Protein AF-A0A2A8HA47-F1 (afdb_monomer)

Sequence (157 aa):
MSLKDSNCNKFLPSVFSNENCCSTQTIPIDQTKLQQLITLLNALISLLPQFLLNPNDPELKQALINLFNQFLDLLNSLIPSPEINFLKQLIQAILNLLQASTFDLGKFLSYLQQLFSALASFFFSLIIDPATLQLLLKLLTQLIGAGIISGPPGPTG

Organism: NCBI:txid155322

InterPro domains:
  IPR016024 Armadillo-type fold [SSF48371] (35-144)
  IPR048009 NGRR domain [NF033172] (29-147)

Radius of gyration: 19.28 Å; Cα contacts (8 Å, |Δi|>4): 112; chains: 1; bounding box: 41×58×61 Å

Mean predicted aligned error: 11.05 Å

Nearest PDB structures (foldseek):
  4k0d-assembly1_B  TM=4.809E-01  e=6.581E-01  Anaeromyxobacter dehalogenans 2CP-C
  5nm4-assembly1_A  TM=5.492E-01  e=3.005E+00  Homo sapiens
  6fes-assembly1_A  TM=4.072E-01  e=3.336E+00  synthetic construct
  6zdr-assembly1_A  TM=5.419E-01  e=6.944E+00  Homo sapiens

Structure (mmCIF, N/CA/C/O backbone):
data_AF-A0A2A8HA47-F1
#
_entry.id   AF-A0A2A8HA47-F1
#
loop_
_atom_site.group_PDB
_atom_site.id
_atom_site.type_symbol
_atom_site.label_atom_id
_atom_site.label_alt_id
_atom_site.label_comp_id
_atom_site.label_asym_id
_atom_site.label_entity_id
_atom_site.label_seq_id
_atom_site.pdbx_PDB_ins_code
_atom_site.Cartn_x
_atom_site.Cartn_y
_atom_site.Cartn_z
_atom_site.occupancy
_atom_site.B_iso_or_equiv
_atom_site.auth_seq_id
_atom_site.auth_comp_id
_atom_site.auth_asym_id
_atom_site.auth_atom_id
_atom_site.pdbx_PDB_model_num
ATOM 1 N N . MET A 1 1 ? -1.133 30.096 22.741 1.00 36.44 1 MET A N 1
ATOM 2 C CA . MET A 1 1 ? -0.229 29.815 23.878 1.00 36.44 1 MET A CA 1
ATOM 3 C C . MET A 1 1 ? -0.376 28.336 24.214 1.00 36.44 1 MET A C 1
ATOM 5 O O . MET A 1 1 ? -1.501 27.862 24.235 1.00 36.44 1 MET A O 1
ATOM 9 N N . SER A 1 2 ? 0.745 27.627 24.326 1.00 42.00 2 SER A N 1
ATOM 10 C CA . SER A 1 2 ? 0.887 26.160 24.337 1.00 42.00 2 SER A CA 1
ATOM 11 C C . SER A 1 2 ? 0.791 25.529 25.741 1.00 42.00 2 SER A C 1
ATOM 13 O O . SER A 1 2 ? 0.775 26.274 26.718 1.00 42.00 2 SER A O 1
ATOM 15 N N . LEU A 1 3 ? 0.875 24.180 25.760 1.00 43.09 3 LEU A N 1
ATOM 16 C CA . LEU A 1 3 ? 1.050 23.176 26.844 1.00 43.09 3 LEU A CA 1
ATOM 17 C C . LEU A 1 3 ? -0.254 22.409 27.154 1.00 43.09 3 LEU A C 1
ATOM 19 O O . LEU A 1 3 ? -1.178 22.981 27.712 1.00 43.09 3 LEU A O 1
ATOM 23 N N . LYS A 1 4 ? -0.492 21.152 26.735 1.00 55.28 4 LYS A N 1
ATOM 24 C CA . LYS A 1 4 ? 0.320 19.912 26.775 1.00 55.28 4 LYS A CA 1
ATOM 25 C C . LYS A 1 4 ? 0.916 19.680 28.169 1.00 55.28 4 LYS A C 1
ATOM 27 O O . LYS A 1 4 ? 1.958 20.253 28.453 1.00 55.28 4 LYS A O 1
ATOM 32 N N . ASP A 1 5 ? 0.239 18.902 29.023 1.00 42.69 5 ASP A N 1
ATOM 33 C CA . ASP A 1 5 ? 0.666 17.540 29.401 1.00 42.69 5 ASP A CA 1
ATOM 34 C C . ASP A 1 5 ? -0.276 16.878 30.441 1.00 42.69 5 ASP A C 1
ATOM 36 O O . ASP A 1 5 ? -0.755 17.520 31.371 1.00 42.69 5 ASP A O 1
ATOM 40 N N . SER A 1 6 ? -0.487 15.571 30.261 1.00 48.88 6 SER A N 1
ATOM 41 C CA . SER A 1 6 ? -0.603 14.525 31.292 1.00 48.88 6 SER A CA 1
ATOM 42 C C . SER A 1 6 ? -1.542 14.685 32.490 1.00 48.88 6 SER A C 1
ATOM 44 O O . SER A 1 6 ? -1.180 15.293 33.491 1.00 48.88 6 SER A O 1
ATOM 46 N N . ASN A 1 7 ? -2.655 13.936 32.485 1.00 41.06 7 ASN A N 1
ATOM 47 C CA . ASN A 1 7 ? -3.112 13.157 33.653 1.00 41.06 7 ASN A CA 1
ATOM 48 C C . ASN A 1 7 ? -4.210 12.144 33.248 1.00 41.06 7 ASN A C 1
ATOM 50 O O . ASN A 1 7 ? -5.384 12.310 33.562 1.00 41.06 7 ASN A O 1
ATOM 54 N N . CYS A 1 8 ? -3.828 11.065 32.553 1.00 45.38 8 CYS A N 1
ATOM 55 C CA . CYS A 1 8 ? -4.709 9.902 32.328 1.00 45.38 8 CYS A CA 1
ATOM 56 C C . CYS A 1 8 ? -4.728 8.932 33.537 1.00 45.38 8 CYS A C 1
ATOM 58 O O . CYS A 1 8 ? -5.348 7.881 33.488 1.00 45.38 8 CYS A O 1
ATOM 60 N N . ASN A 1 9 ? -4.075 9.292 34.650 1.00 44.09 9 ASN A N 1
ATOM 61 C CA . ASN A 1 9 ? -3.998 8.492 35.875 1.00 44.09 9 ASN A CA 1
ATOM 62 C C . ASN A 1 9 ? -4.346 9.350 37.097 1.00 44.09 9 ASN A C 1
ATOM 64 O O . ASN A 1 9 ? -3.448 9.792 37.811 1.00 44.09 9 ASN A O 1
ATOM 68 N N . LYS A 1 10 ? -5.636 9.593 37.369 1.00 42.53 10 LYS A N 1
ATOM 69 C CA . LYS A 1 10 ? -6.013 10.065 38.718 1.00 42.53 10 LYS A CA 1
ATOM 70 C C . LYS A 1 10 ? -7.406 9.704 39.231 1.00 42.53 10 LYS A C 1
ATOM 72 O O . LYS A 1 10 ? -7.612 9.790 40.435 1.00 42.53 10 LYS A O 1
ATOM 77 N N . PHE A 1 11 ? -8.347 9.261 38.401 1.00 41.31 11 PHE A N 1
ATOM 78 C CA . PHE A 1 11 ? -9.712 9.025 38.885 1.00 41.31 11 PHE A CA 1
ATOM 79 C C . PHE A 1 11 ? -10.389 7.832 38.220 1.00 41.31 11 PHE A C 1
ATOM 81 O O . PHE A 1 11 ? -11.237 8.030 37.362 1.00 41.31 11 PHE A O 1
ATOM 88 N N . LEU A 1 12 ? -10.076 6.604 38.642 1.00 43.00 12 LEU A N 1
ATOM 89 C CA . LEU A 1 12 ? -11.013 5.487 38.476 1.00 43.00 12 LEU A CA 1
ATOM 90 C C . LEU A 1 12 ? -10.979 4.572 39.714 1.00 43.00 12 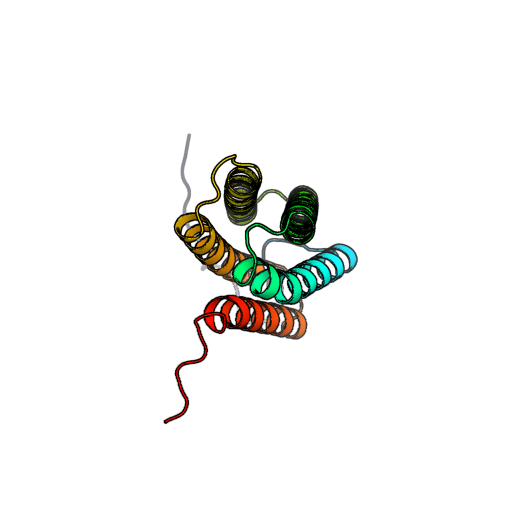LEU A C 1
ATOM 92 O O . LEU A 1 12 ? -9.950 3.942 39.965 1.00 43.00 12 LEU A O 1
ATOM 96 N N . PRO A 1 13 ? -12.074 4.486 40.498 1.00 41.12 13 PRO A N 1
ATOM 97 C CA . PRO A 1 13 ? -12.311 3.367 41.395 1.00 41.12 13 PRO A CA 1
ATOM 98 C C . PRO A 1 13 ? -12.806 2.154 40.588 1.00 41.12 13 PRO A C 1
ATOM 100 O O . PRO A 1 13 ? -13.487 2.278 39.573 1.00 41.12 13 PRO A O 1
ATOM 103 N N . SER A 1 14 ? -12.419 0.971 41.048 1.00 47.38 14 SER A N 1
ATOM 104 C CA . SER A 1 14 ? -12.231 -0.278 40.298 1.00 47.38 14 SER A CA 1
ATOM 105 C C . SER A 1 14 ? -13.486 -1.023 39.806 1.00 47.38 14 SER A C 1
ATOM 107 O O . SER A 1 14 ? -13.445 -2.244 39.678 1.00 47.38 14 SER A O 1
ATOM 109 N N . VAL A 1 15 ? -14.620 -0.360 39.578 1.00 42.97 15 VAL A N 1
ATOM 110 C CA . VAL A 1 15 ? -15.908 -1.043 39.367 1.00 42.97 15 VAL A CA 1
ATOM 111 C C . VAL A 1 15 ? -16.734 -0.276 38.328 1.00 42.97 15 VAL A C 1
ATOM 113 O O . VAL A 1 15 ? -17.430 0.673 38.658 1.00 42.97 15 VAL A O 1
ATOM 116 N N . PHE A 1 16 ? -16.628 -0.707 37.067 1.00 42.16 16 PHE A N 1
ATOM 117 C CA . PHE A 1 16 ? -17.404 -0.272 35.894 1.00 42.16 16 PHE A CA 1
ATOM 118 C C . PHE A 1 16 ? -17.327 1.220 35.519 1.00 42.16 16 PHE A C 1
ATOM 120 O O . PHE A 1 16 ? -18.050 2.050 36.062 1.00 42.16 16 PHE A O 1
ATOM 127 N N . SER A 1 17 ? -16.580 1.546 34.460 1.00 35.47 17 SER A N 1
ATOM 128 C CA . SER A 1 17 ? -17.167 1.980 33.176 1.00 35.47 17 SER A CA 1
ATOM 129 C C . SER A 1 17 ? -16.082 2.358 32.158 1.00 35.47 17 SER A C 1
ATOM 131 O O . SER A 1 17 ? -15.053 2.928 32.507 1.00 35.47 17 SER A O 1
ATOM 133 N N . ASN A 1 18 ? -16.387 2.013 30.903 1.00 37.97 18 ASN A N 1
ATOM 134 C CA . ASN A 1 18 ? -15.816 2.421 29.616 1.00 37.97 18 ASN A CA 1
ATOM 135 C C . ASN A 1 18 ? -14.303 2.233 29.358 1.00 37.97 18 ASN A C 1
ATOM 137 O O . ASN A 1 18 ? -13.452 3.038 29.721 1.00 37.97 18 ASN A O 1
ATOM 141 N N . GLU A 1 19 ? -14.032 1.190 28.572 1.00 41.56 19 GLU A N 1
ATOM 142 C CA . GLU A 1 19 ? -12.781 0.675 27.999 1.00 41.56 19 GLU A CA 1
ATOM 143 C C . GLU A 1 19 ? -12.013 1.654 27.078 1.00 41.56 19 GLU A C 1
ATOM 145 O O . GLU A 1 19 ? -11.548 1.263 26.014 1.00 41.56 19 GLU A O 1
ATOM 150 N N . ASN A 1 20 ? -11.880 2.939 27.429 1.00 48.66 20 ASN A N 1
ATOM 151 C CA . ASN A 1 20 ? -11.381 3.943 26.479 1.00 48.66 20 ASN A CA 1
ATOM 152 C C . ASN A 1 20 ? -10.276 4.886 26.987 1.00 48.66 20 ASN A C 1
ATOM 154 O O . ASN A 1 20 ? -10.090 5.960 26.423 1.00 48.66 20 ASN A O 1
ATOM 158 N N . CYS A 1 21 ? -9.512 4.507 28.017 1.00 40.31 21 CYS A N 1
ATOM 159 C CA . CYS A 1 21 ? -8.359 5.316 28.454 1.00 40.31 21 CYS A CA 1
ATOM 160 C C . CYS A 1 21 ? -7.020 4.958 27.780 1.00 40.31 21 CYS A C 1
ATOM 162 O O . CYS A 1 21 ? -6.081 5.736 27.895 1.00 40.31 21 CYS A O 1
ATOM 164 N N . CYS A 1 22 ? -6.917 3.840 27.052 1.00 44.31 22 CYS A N 1
ATOM 165 C CA . CYS A 1 22 ? -5.668 3.412 26.398 1.00 44.31 22 CYS A CA 1
ATOM 166 C C . CYS A 1 22 ? -5.903 2.683 25.061 1.00 44.31 22 CYS A C 1
ATOM 168 O O . CYS A 1 22 ? -5.132 1.797 24.694 1.00 44.31 22 CYS A O 1
ATOM 170 N N . SER A 1 23 ? -6.959 3.016 24.321 1.00 45.81 23 SER A N 1
ATOM 171 C CA . SER A 1 23 ? -7.144 2.460 22.977 1.00 45.81 23 SER A CA 1
ATOM 172 C C . SER A 1 23 ? -6.157 3.148 22.030 1.00 45.81 23 SER A C 1
ATOM 174 O O . SER A 1 23 ? -6.365 4.289 21.629 1.00 45.81 23 SER A O 1
ATOM 176 N N . THR A 1 24 ? -5.047 2.482 21.690 1.00 51.53 24 THR A N 1
ATOM 177 C CA . THR A 1 24 ? -4.080 2.970 20.679 1.00 51.53 24 THR A CA 1
ATOM 178 C C . THR A 1 24 ? -4.698 3.045 19.281 1.00 51.53 24 THR A C 1
ATOM 180 O O . THR A 1 24 ? -4.163 3.705 18.394 1.00 51.53 24 THR A O 1
ATOM 183 N N . GLN A 1 25 ? -5.835 2.372 19.092 1.00 59.19 25 GLN A N 1
ATOM 184 C CA . GLN A 1 25 ? -6.637 2.401 17.882 1.00 59.19 25 GLN A CA 1
ATOM 185 C C . GLN A 1 25 ? -7.453 3.696 17.830 1.00 59.19 25 GLN A C 1
ATOM 187 O O . GLN A 1 25 ? -8.381 3.900 18.609 1.00 59.19 25 GLN A O 1
ATOM 192 N N . THR A 1 26 ? -7.098 4.579 16.905 1.00 66.88 26 THR A N 1
ATOM 193 C CA . THR A 1 26 ? -7.676 5.926 16.784 1.00 66.88 26 THR A CA 1
ATOM 194 C C . THR A 1 26 ? -8.336 6.167 15.431 1.00 66.88 26 THR A C 1
ATOM 196 O O . THR A 1 26 ? -9.076 7.138 15.274 1.00 66.88 26 THR A O 1
ATOM 199 N N . ILE A 1 27 ? -8.108 5.280 14.457 1.00 74.31 27 ILE A N 1
ATOM 200 C CA . ILE A 1 27 ? -8.551 5.449 13.075 1.00 74.31 27 ILE A CA 1
ATOM 201 C C . ILE A 1 27 ? -9.746 4.518 12.813 1.00 74.31 27 ILE A C 1
ATOM 203 O O . ILE A 1 27 ? -9.550 3.317 12.599 1.00 74.31 27 ILE A O 1
ATOM 207 N N . PRO A 1 28 ? -10.992 5.028 12.815 1.00 78.19 28 PRO A N 1
ATOM 208 C CA . PRO A 1 28 ? -12.152 4.237 12.428 1.00 78.19 28 PRO A CA 1
ATOM 209 C C . PRO A 1 28 ? -12.102 3.918 10.930 1.00 78.19 28 PRO A C 1
ATOM 211 O O . PRO A 1 28 ? -11.834 4.789 10.097 1.00 78.19 28 PRO A O 1
ATOM 214 N N . ILE A 1 29 ? -12.394 2.666 10.582 1.00 82.44 29 ILE A N 1
ATOM 215 C CA . ILE A 1 29 ? -12.467 2.193 9.201 1.00 82.44 29 ILE A CA 1
ATOM 216 C C . ILE A 1 29 ? -13.770 1.426 8.989 1.00 82.44 29 ILE A C 1
ATOM 218 O O . ILE A 1 29 ? -14.145 0.574 9.787 1.00 82.44 29 ILE A O 1
ATOM 222 N N . ASP A 1 30 ? -14.471 1.748 7.906 1.00 86.88 30 ASP A N 1
ATOM 223 C CA . ASP A 1 30 ? -15.686 1.031 7.524 1.00 86.88 30 ASP A CA 1
ATOM 224 C C . ASP A 1 30 ? -15.346 -0.353 6.952 1.00 86.88 30 ASP A C 1
ATOM 226 O O . ASP A 1 30 ? -14.308 -0.521 6.303 1.00 86.88 30 ASP A O 1
ATOM 230 N N . GLN A 1 31 ? -16.239 -1.331 7.119 1.00 84.81 31 GLN A N 1
ATOM 231 C CA . GLN A 1 31 ? -16.045 -2.691 6.607 1.00 84.81 31 GLN A CA 1
ATOM 232 C C . GLN A 1 31 ? -15.777 -2.712 5.090 1.00 84.81 31 GLN A C 1
ATOM 234 O O . GLN A 1 31 ? -14.963 -3.504 4.615 1.00 84.81 31 GLN A O 1
ATOM 239 N N . THR A 1 32 ? -16.390 -1.804 4.328 1.00 88.75 32 THR A N 1
ATOM 240 C CA . THR A 1 32 ? -16.166 -1.663 2.881 1.00 88.75 32 THR A CA 1
ATOM 241 C C . THR A 1 32 ? -14.738 -1.211 2.578 1.00 88.75 32 THR A C 1
ATOM 243 O O . THR A 1 32 ? -14.064 -1.765 1.708 1.00 88.75 32 THR A O 1
ATOM 246 N N . LYS A 1 33 ? -14.244 -0.218 3.327 1.00 87.62 33 LYS A N 1
ATOM 247 C CA . LYS A 1 33 ? -12.878 0.314 3.193 1.00 87.62 33 LYS A CA 1
ATOM 248 C C . LYS A 1 33 ? -11.843 -0.724 3.618 1.00 87.62 33 LYS A C 1
ATOM 250 O O . LYS A 1 33 ? -10.808 -0.860 2.974 1.00 87.62 33 LYS A O 1
ATOM 255 N N . LEU A 1 34 ? -12.150 -1.498 4.654 1.00 89.12 34 LEU A N 1
ATOM 256 C CA . LEU A 1 34 ? -11.322 -2.604 5.115 1.00 89.12 34 LEU A CA 1
ATOM 257 C C . LEU A 1 34 ? -11.221 -3.725 4.067 1.00 89.12 34 LEU A C 1
ATOM 259 O O . LEU A 1 34 ? -10.122 -4.191 3.777 1.00 89.12 34 LEU A O 1
ATOM 263 N N . GLN A 1 35 ? -12.335 -4.138 3.458 1.00 89.50 35 GLN A N 1
ATOM 264 C CA . GLN A 1 35 ? -12.313 -5.130 2.373 1.00 89.50 35 GLN A CA 1
ATOM 265 C C . GLN A 1 35 ? -11.539 -4.626 1.152 1.00 89.50 35 GLN A C 1
ATOM 267 O O . GLN A 1 35 ? -10.782 -5.376 0.531 1.00 89.50 35 GLN A O 1
ATOM 272 N N . GLN A 1 36 ? -11.664 -3.335 0.845 1.00 91.44 36 GLN A N 1
ATOM 273 C CA . GLN A 1 36 ? -10.886 -2.701 -0.211 1.00 91.44 36 GLN A CA 1
ATOM 274 C C . GLN A 1 36 ? -9.384 -2.716 0.107 1.00 91.44 36 GLN A C 1
ATOM 276 O O . GLN A 1 36 ? -8.592 -3.109 -0.745 1.00 91.44 36 GLN A O 1
ATOM 281 N N . LEU A 1 37 ? -8.987 -2.405 1.346 1.00 90.06 37 LEU A N 1
ATOM 282 C CA . LEU A 1 37 ? -7.599 -2.521 1.808 1.00 90.06 37 LEU A CA 1
ATOM 283 C C . LEU A 1 37 ? -7.057 -3.946 1.639 1.00 90.06 37 L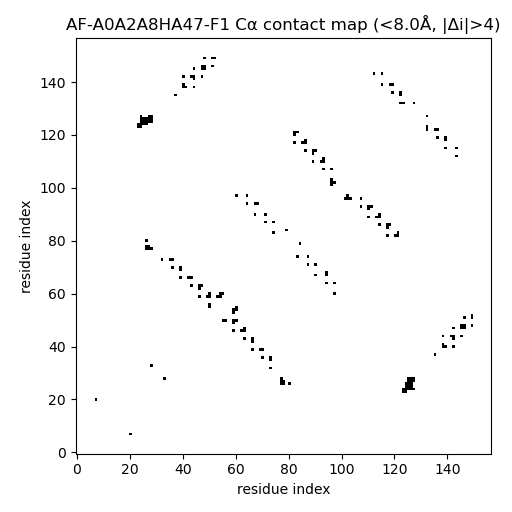EU A C 1
ATOM 285 O O . LEU A 1 37 ? -5.973 -4.134 1.093 1.00 90.06 37 LEU A O 1
ATOM 289 N N . ILE A 1 38 ? -7.817 -4.952 2.075 1.00 90.56 38 ILE A N 1
ATOM 290 C CA . ILE A 1 38 ? -7.438 -6.368 1.952 1.00 90.56 38 ILE A CA 1
ATOM 291 C C . ILE A 1 38 ? -7.260 -6.756 0.480 1.00 90.56 38 ILE A C 1
ATOM 293 O O . ILE A 1 38 ? -6.293 -7.434 0.130 1.00 90.56 38 ILE A O 1
ATOM 297 N N . THR A 1 39 ? -8.166 -6.311 -0.390 1.00 93.31 39 THR A N 1
ATOM 298 C CA . THR A 1 39 ? -8.099 -6.570 -1.835 1.00 93.31 39 THR A CA 1
ATOM 299 C C . THR A 1 39 ? -6.850 -5.940 -2.449 1.00 93.31 39 THR A C 1
ATOM 301 O O . THR A 1 39 ? -6.124 -6.608 -3.184 1.00 93.31 39 THR A O 1
ATOM 304 N N . LEU A 1 40 ? -6.548 -4.689 -2.091 1.00 92.31 40 LEU A N 1
ATOM 305 C CA . LEU A 1 40 ? -5.349 -3.984 -2.548 1.00 92.31 40 LEU A CA 1
ATOM 306 C C . LEU A 1 40 ? -4.067 -4.683 -2.089 1.00 92.31 40 LEU A C 1
ATOM 308 O O . LEU A 1 40 ? -3.151 -4.856 -2.887 1.00 92.31 40 LEU A O 1
ATOM 312 N N . LEU A 1 41 ? -4.010 -5.133 -0.832 1.00 90.94 41 LEU A N 1
ATOM 313 C CA . LEU A 1 41 ? -2.865 -5.879 -0.307 1.00 90.94 41 LEU A CA 1
ATOM 314 C C . LEU A 1 41 ? -2.667 -7.208 -1.046 1.00 90.94 41 LEU A C 1
ATOM 316 O O . LEU A 1 41 ? -1.544 -7.514 -1.434 1.00 90.94 41 LEU A O 1
ATOM 320 N N . ASN A 1 42 ? -3.734 -7.970 -1.300 1.00 90.44 42 ASN A N 1
ATOM 321 C CA . ASN A 1 42 ? -3.651 -9.221 -2.066 1.00 90.44 42 ASN A CA 1
ATOM 322 C C . ASN A 1 42 ? -3.184 -8.995 -3.507 1.00 90.44 42 ASN A C 1
ATOM 324 O O . ASN A 1 42 ? -2.312 -9.714 -3.996 1.00 90.44 42 ASN A O 1
ATOM 328 N N . ALA A 1 43 ? -3.721 -7.973 -4.174 1.00 91.88 43 ALA A N 1
ATOM 329 C CA . ALA A 1 43 ? -3.277 -7.602 -5.510 1.00 91.88 43 ALA A CA 1
ATOM 330 C C . ALA A 1 43 ? -1.789 -7.215 -5.507 1.00 91.88 43 ALA A C 1
ATOM 332 O O . ALA A 1 43 ? -1.049 -7.624 -6.400 1.00 91.88 43 ALA A O 1
ATOM 333 N N . LEU A 1 44 ? -1.326 -6.510 -4.469 1.00 89.50 44 LEU A N 1
ATOM 334 C CA . LEU A 1 44 ? 0.075 -6.127 -4.330 1.00 89.50 44 LEU A CA 1
ATOM 335 C C . LEU A 1 44 ? 0.960 -7.361 -4.100 1.00 89.50 44 LEU A C 1
ATOM 337 O O . LEU A 1 44 ? 1.982 -7.485 -4.759 1.00 89.50 44 LEU A O 1
ATOM 341 N N . ILE A 1 45 ? 0.545 -8.315 -3.258 1.00 87.81 45 ILE A N 1
ATOM 342 C CA . ILE A 1 45 ? 1.258 -9.590 -3.034 1.00 87.81 45 ILE A CA 1
ATOM 343 C C . ILE A 1 45 ? 1.451 -10.361 -4.345 1.00 87.81 45 ILE A C 1
ATOM 345 O O . ILE A 1 45 ? 2.501 -10.965 -4.548 1.00 87.81 45 ILE A O 1
ATOM 349 N N . SER A 1 46 ? 0.461 -10.335 -5.238 1.00 87.62 46 SER A N 1
ATOM 350 C CA . SER A 1 46 ? 0.539 -11.027 -6.526 1.00 87.62 46 SER A CA 1
ATOM 351 C C . SER A 1 46 ? 1.355 -10.258 -7.570 1.00 87.62 46 SER A C 1
ATOM 353 O O . SER A 1 46 ? 2.134 -10.870 -8.299 1.00 87.62 46 SER A O 1
ATOM 355 N N . LEU A 1 47 ? 1.199 -8.933 -7.645 1.00 89.31 47 LEU A N 1
ATOM 356 C CA . LEU A 1 47 ? 1.847 -8.090 -8.656 1.00 89.31 47 LEU A CA 1
ATOM 357 C C . LEU A 1 47 ? 3.315 -7.797 -8.345 1.00 89.31 47 LEU A C 1
ATOM 359 O O . LEU A 1 47 ? 4.131 -7.756 -9.262 1.00 89.31 47 LEU A O 1
ATOM 363 N N . LEU A 1 48 ? 3.662 -7.602 -7.071 1.00 86.94 48 LEU A N 1
ATOM 364 C CA . LEU A 1 48 ? 5.012 -7.237 -6.647 1.00 86.94 48 LEU A CA 1
ATOM 365 C C . LEU A 1 48 ? 6.084 -8.219 -7.152 1.00 86.94 48 LEU A C 1
ATOM 367 O O . LEU A 1 48 ? 6.998 -7.757 -7.828 1.00 86.94 48 LEU A O 1
ATOM 371 N N . PRO A 1 49 ? 6.001 -9.546 -6.913 1.00 85.62 49 PRO A N 1
ATOM 372 C CA . PRO A 1 49 ? 7.028 -10.475 -7.381 1.00 85.62 49 PRO A CA 1
ATOM 373 C C . PRO A 1 49 ? 7.110 -10.529 -8.911 1.00 85.62 49 PRO A C 1
ATOM 375 O O . PRO A 1 49 ? 8.204 -10.621 -9.455 1.00 85.62 49 PRO A O 1
ATOM 378 N N . GLN A 1 50 ? 5.982 -10.420 -9.622 1.00 87.50 50 GLN A N 1
ATOM 379 C CA . GLN A 1 50 ? 5.974 -10.371 -11.089 1.00 87.50 50 GLN A CA 1
ATOM 380 C C . GLN A 1 50 ? 6.708 -9.127 -11.602 1.00 87.50 50 GLN A C 1
ATOM 382 O O . GLN A 1 50 ? 7.547 -9.220 -12.496 1.00 87.50 50 GLN A O 1
ATOM 387 N N . PHE A 1 51 ? 6.439 -7.970 -10.994 1.00 87.25 51 PHE A N 1
ATOM 388 C CA . PHE A 1 51 ? 7.101 -6.716 -11.334 1.00 87.25 51 PHE A CA 1
ATOM 389 C C . PHE A 1 51 ? 8.593 -6.734 -10.976 1.00 87.25 51 PHE A C 1
ATOM 391 O O . PHE A 1 51 ? 9.407 -6.228 -11.736 1.00 87.25 51 PHE A O 1
ATOM 398 N N . LEU A 1 52 ? 8.985 -7.348 -9.857 1.00 85.31 52 LEU A N 1
ATOM 399 C CA . LEU A 1 52 ? 10.398 -7.486 -9.486 1.00 85.31 52 LEU A CA 1
ATOM 400 C C . LEU A 1 52 ? 11.172 -8.401 -10.446 1.00 85.31 52 LEU A C 1
ATOM 402 O O . LEU A 1 52 ? 12.353 -8.160 -10.684 1.00 85.31 52 LEU A O 1
ATOM 406 N N . LEU A 1 53 ? 10.515 -9.417 -11.014 1.00 85.69 53 LEU A N 1
ATOM 407 C CA . LEU A 1 53 ? 11.096 -10.273 -12.051 1.00 85.69 53 LEU A CA 1
ATOM 408 C C . LEU A 1 53 ? 11.219 -9.541 -13.396 1.00 85.69 53 LEU A C 1
ATOM 410 O O . LEU A 1 53 ? 12.233 -9.691 -14.071 1.00 85.69 53 LEU A O 1
ATOM 414 N N . ASN A 1 54 ? 10.220 -8.730 -13.762 1.00 85.88 54 ASN A N 1
ATOM 415 C CA . ASN A 1 54 ? 10.179 -7.972 -15.015 1.00 85.88 54 ASN A CA 1
ATOM 416 C C . ASN A 1 54 ? 9.788 -6.494 -14.784 1.00 85.88 54 ASN A C 1
ATOM 418 O O . ASN A 1 54 ? 8.675 -6.082 -15.120 1.00 85.88 54 ASN A O 1
ATOM 422 N N . PRO A 1 55 ? 10.703 -5.647 -14.275 1.00 80.25 55 PRO A N 1
ATOM 423 C CA . PRO A 1 55 ? 10.383 -4.259 -13.910 1.00 80.25 55 PRO A CA 1
ATOM 424 C C . PRO A 1 55 ? 10.161 -3.333 -15.115 1.00 80.25 55 PRO A C 1
ATOM 426 O O . PRO A 1 55 ? 9.644 -2.225 -14.971 1.00 80.25 55 PRO A O 1
ATOM 429 N N . ASN A 1 56 ? 10.561 -3.776 -16.310 1.00 80.94 56 ASN A N 1
ATOM 430 C CA . ASN A 1 56 ? 10.373 -3.044 -17.562 1.00 80.94 56 ASN A CA 1
ATOM 431 C C . ASN A 1 56 ? 9.054 -3.392 -18.263 1.00 80.94 56 ASN A C 1
ATOM 433 O O . ASN A 1 56 ? 8.765 -2.817 -19.311 1.00 80.94 56 ASN A O 1
ATOM 437 N N . ASP A 1 57 ? 8.274 -4.328 -17.718 1.00 88.75 57 ASP A N 1
ATOM 438 C CA . ASP A 1 57 ? 6.994 -4.706 -18.299 1.00 88.75 57 ASP A CA 1
ATOM 439 C C . ASP A 1 57 ? 5.976 -3.558 -18.139 1.00 88.75 57 ASP A C 1
ATOM 441 O O . ASP A 1 57 ? 5.687 -3.137 -17.010 1.00 88.75 57 ASP A O 1
ATOM 445 N N . PRO A 1 58 ? 5.446 -3.007 -19.245 1.00 87.56 58 PRO A N 1
ATOM 446 C CA . PRO A 1 58 ? 4.564 -1.850 -19.192 1.00 87.56 58 PRO A CA 1
ATOM 447 C C . PRO A 1 58 ? 3.209 -2.172 -18.551 1.00 87.56 58 PRO A C 1
ATOM 449 O O . PRO A 1 58 ? 2.641 -1.299 -17.893 1.00 87.56 58 PRO A O 1
ATOM 452 N N . GLU A 1 59 ? 2.700 -3.401 -18.689 1.00 90.50 59 GLU A N 1
ATOM 453 C CA . GLU A 1 59 ? 1.420 -3.801 -18.102 1.00 90.50 59 GLU A CA 1
ATOM 454 C C . GLU A 1 59 ? 1.544 -3.960 -16.587 1.00 90.50 59 GLU A C 1
ATOM 456 O O . GLU A 1 59 ? 0.738 -3.394 -15.847 1.00 90.50 59 GLU A O 1
ATOM 461 N N . LEU A 1 60 ? 2.591 -4.641 -16.106 1.00 89.75 60 LEU A N 1
ATOM 462 C CA . LEU A 1 60 ? 2.863 -4.781 -14.671 1.00 89.75 60 LEU A CA 1
ATOM 463 C C . LEU A 1 60 ? 3.110 -3.421 -14.021 1.00 89.75 60 LEU A C 1
ATOM 465 O O . LEU A 1 60 ? 2.574 -3.133 -12.950 1.00 89.75 60 LEU A O 1
ATOM 469 N N . LYS A 1 61 ? 3.878 -2.558 -14.691 1.00 89.62 61 LYS A N 1
ATOM 470 C CA . LYS A 1 61 ? 4.152 -1.194 -14.242 1.00 89.62 61 LYS A CA 1
ATOM 471 C C . LYS A 1 61 ? 2.869 -0.369 -14.135 1.00 89.62 61 LYS A C 1
ATOM 473 O O . LYS A 1 61 ? 2.639 0.272 -13.109 1.00 89.62 61 LYS A O 1
ATOM 478 N N . GLN A 1 62 ? 2.008 -0.415 -15.153 1.00 92.25 62 GLN A N 1
ATOM 479 C CA . GLN A 1 62 ? 0.727 0.291 -15.140 1.00 92.25 62 GLN A CA 1
ATOM 480 C C . GLN A 1 62 ? -0.236 -0.279 -14.090 1.00 92.25 62 GLN A C 1
ATOM 482 O O . GLN A 1 62 ? -0.909 0.486 -13.397 1.00 92.25 62 GLN A O 1
ATOM 487 N N . ALA A 1 63 ? -0.280 -1.602 -13.922 1.00 93.19 63 ALA A N 1
ATOM 488 C CA . ALA A 1 63 ? -1.076 -2.257 -12.889 1.00 93.19 63 ALA A CA 1
ATOM 489 C C . ALA A 1 63 ? -0.634 -1.822 -11.484 1.00 93.19 63 ALA A C 1
ATOM 491 O O . ALA A 1 63 ? -1.479 -1.495 -10.649 1.00 93.19 63 ALA A O 1
ATOM 492 N N . LEU A 1 64 ? 0.678 -1.728 -11.241 1.00 91.62 64 LEU A N 1
ATOM 493 C CA . LEU A 1 64 ? 1.233 -1.234 -9.982 1.00 91.62 64 LEU A CA 1
ATOM 494 C C . LEU A 1 64 ? 0.844 0.226 -9.726 1.00 91.62 64 LEU A C 1
ATOM 496 O O . LEU A 1 64 ? 0.399 0.564 -8.631 1.00 91.62 64 LEU A O 1
ATOM 500 N N . ILE A 1 65 ? 0.963 1.084 -10.745 1.00 92.88 65 ILE A N 1
ATOM 501 C CA . ILE A 1 65 ? 0.550 2.493 -10.674 1.00 92.88 65 ILE A CA 1
ATOM 502 C C . ILE A 1 65 ? -0.938 2.595 -10.317 1.00 92.88 65 ILE A C 1
ATOM 504 O O . ILE A 1 65 ? -1.306 3.335 -9.405 1.00 92.88 65 ILE A O 1
ATOM 508 N N . ASN A 1 66 ? -1.802 1.833 -10.990 1.00 94.50 66 ASN A N 1
ATOM 509 C CA . ASN A 1 66 ? -3.240 1.824 -10.714 1.00 94.50 66 ASN A CA 1
ATOM 510 C C . ASN A 1 66 ? -3.549 1.338 -9.293 1.00 94.50 66 ASN A C 1
ATOM 512 O O . ASN A 1 66 ? -4.438 1.879 -8.636 1.00 94.50 66 ASN A O 1
ATOM 516 N N . LEU A 1 67 ? -2.817 0.339 -8.799 1.00 94.00 67 LEU A N 1
ATOM 517 C CA . LEU A 1 67 ? -2.985 -0.179 -7.446 1.00 94.00 67 LEU A CA 1
ATOM 518 C C . LEU A 1 67 ? -2.574 0.859 -6.397 1.00 94.00 67 LEU A C 1
ATOM 520 O O . LEU A 1 67 ? -3.339 1.131 -5.474 1.00 94.00 67 LEU A O 1
ATOM 524 N N . PHE A 1 68 ? -1.418 1.502 -6.563 1.00 93.94 68 PHE A N 1
ATOM 525 C CA . PHE A 1 68 ? -0.973 2.568 -5.664 1.00 93.94 68 PHE A CA 1
ATOM 526 C C . PHE A 1 68 ? -1.907 3.784 -5.682 1.00 93.94 68 PHE A C 1
ATOM 528 O O . PHE A 1 68 ? -2.170 4.352 -4.624 1.00 93.94 68 PHE A O 1
ATOM 535 N N . ASN A 1 69 ? -2.467 4.147 -6.839 1.00 94.88 69 ASN A N 1
ATOM 536 C CA . ASN A 1 69 ? -3.488 5.195 -6.922 1.00 94.88 69 ASN A CA 1
ATOM 537 C C . ASN A 1 69 ? -4.761 4.827 -6.146 1.00 94.88 69 ASN A C 1
ATOM 539 O O . ASN A 1 69 ? -5.255 5.648 -5.378 1.00 94.88 69 ASN A O 1
ATOM 543 N N . GLN A 1 70 ? -5.262 3.593 -6.279 1.00 94.06 70 GLN A N 1
ATOM 544 C CA . GLN A 1 70 ? -6.406 3.122 -5.483 1.00 94.06 70 GLN A CA 1
ATOM 545 C C . GLN A 1 70 ? -6.093 3.104 -3.982 1.00 94.06 70 GLN A C 1
ATOM 547 O O . GLN A 1 70 ? -6.936 3.459 -3.162 1.00 94.06 70 GLN A O 1
ATOM 552 N N . PHE A 1 71 ? -4.862 2.743 -3.608 1.00 92.06 71 PHE A N 1
ATOM 553 C CA . PHE A 1 71 ? -4.412 2.816 -2.221 1.00 92.06 71 PHE A CA 1
ATOM 554 C C . PHE A 1 71 ? -4.437 4.257 -1.701 1.00 92.06 71 PHE A C 1
ATOM 556 O O . PHE A 1 71 ? -4.913 4.524 -0.598 1.00 92.06 71 PHE A O 1
ATOM 563 N N . LEU A 1 72 ? -3.953 5.204 -2.503 1.00 92.94 72 LEU A N 1
ATOM 564 C CA . LEU A 1 72 ? -3.952 6.620 -2.159 1.00 92.94 72 LEU A CA 1
ATOM 565 C C . LEU A 1 72 ? -5.379 7.180 -2.030 1.00 92.94 72 LEU A C 1
ATOM 567 O O . LEU A 1 72 ? -5.644 7.938 -1.097 1.00 92.94 72 LEU A O 1
ATOM 571 N N . ASP A 1 73 ? -6.300 6.773 -2.906 1.00 92.75 73 ASP A N 1
ATOM 572 C CA . ASP A 1 73 ? -7.721 7.136 -2.831 1.00 92.75 73 ASP A CA 1
ATOM 573 C C . ASP A 1 73 ? -8.375 6.622 -1.539 1.00 92.75 73 ASP A C 1
ATOM 575 O O . ASP A 1 73 ? -8.977 7.394 -0.786 1.00 92.75 73 ASP A O 1
ATOM 579 N N . LEU A 1 74 ? -8.125 5.354 -1.191 1.00 91.06 74 LEU A N 1
ATOM 580 C CA . LEU A 1 74 ? -8.567 4.773 0.075 1.00 91.06 74 LEU A CA 1
ATOM 581 C C . LEU A 1 74 ? -8.059 5.592 1.271 1.00 91.06 74 LEU A C 1
ATOM 583 O O . LEU A 1 74 ? -8.841 5.952 2.149 1.00 91.06 74 LEU A O 1
ATOM 587 N N . LEU A 1 75 ? -6.768 5.936 1.290 1.00 90.06 75 LEU A N 1
ATOM 588 C CA . LEU A 1 75 ? -6.171 6.767 2.341 1.00 90.06 75 LEU A CA 1
ATOM 589 C C . LEU A 1 75 ? -6.734 8.197 2.371 1.00 90.06 75 LEU A C 1
ATOM 591 O O . LEU A 1 75 ? -6.756 8.828 3.428 1.00 90.06 75 LEU A O 1
ATOM 595 N N . ASN A 1 76 ? -7.160 8.747 1.233 1.00 90.81 76 ASN A N 1
ATOM 596 C CA . ASN A 1 76 ? -7.845 10.042 1.164 1.00 90.81 76 ASN A CA 1
ATOM 597 C C . ASN A 1 76 ? -9.271 9.983 1.711 1.00 90.81 76 ASN A C 1
ATOM 599 O O . ASN A 1 76 ? -9.737 10.970 2.273 1.00 90.81 76 ASN A O 1
ATOM 603 N N . SER A 1 77 ? -9.924 8.827 1.618 1.00 88.75 77 SER A N 1
ATOM 604 C CA . SER A 1 77 ? -11.253 8.587 2.185 1.00 88.75 77 SER A CA 1
ATOM 605 C C . SER A 1 77 ? -11.248 8.382 3.710 1.00 88.75 77 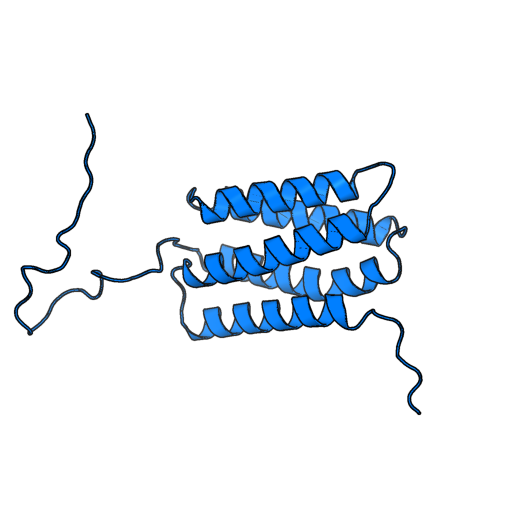SER A C 1
ATOM 607 O O . SER A 1 77 ? -12.311 8.347 4.339 1.00 88.75 77 SER A O 1
ATOM 609 N N . LEU A 1 78 ? -10.080 8.191 4.327 1.00 86.12 78 LEU A N 1
ATOM 610 C CA . LEU A 1 78 ? -9.927 8.005 5.772 1.00 86.12 78 LEU A CA 1
ATOM 611 C C . LEU A 1 78 ? -9.6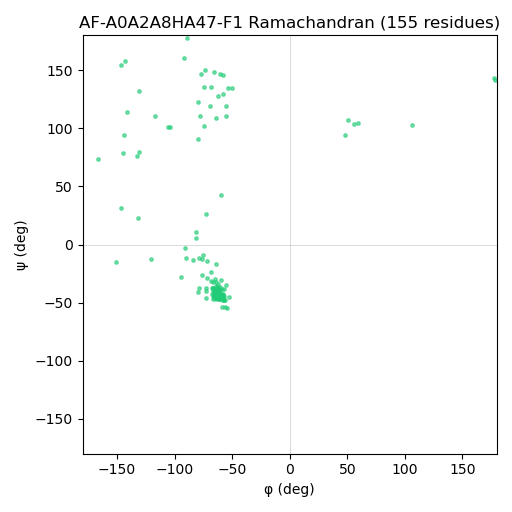71 9.333 6.500 1.00 86.12 78 LEU A C 1
ATOM 613 O O . LEU A 1 78 ? -9.246 10.323 5.905 1.00 86.12 78 LEU A O 1
ATOM 617 N N . ILE A 1 79 ? -9.919 9.343 7.813 1.00 81.31 79 ILE A N 1
ATOM 618 C CA . ILE A 1 79 ? -9.710 10.525 8.659 1.00 81.31 79 ILE A CA 1
ATOM 619 C C . ILE A 1 79 ? -8.221 10.902 8.650 1.00 81.31 79 ILE A C 1
ATOM 621 O O . ILE A 1 79 ? -7.389 10.045 8.942 1.00 81.31 79 ILE A O 1
ATOM 625 N N . PRO A 1 80 ? -7.853 12.162 8.355 1.00 81.75 80 PRO A N 1
ATOM 626 C CA . PRO A 1 80 ? -6.456 12.573 8.291 1.00 81.75 80 PRO A CA 1
ATOM 627 C C . PRO A 1 80 ? -5.737 12.314 9.618 1.00 81.75 80 PRO A C 1
ATOM 629 O O . PRO A 1 80 ? -6.208 12.689 10.687 1.00 81.75 80 PRO A O 1
ATOM 632 N N . SER A 1 81 ? -4.583 11.660 9.530 1.00 81.31 81 SER A N 1
ATOM 633 C CA . SER A 1 81 ? -3.727 11.274 10.656 1.00 81.31 81 SER A CA 1
ATOM 634 C C . SER A 1 81 ? -2.264 11.335 10.212 1.00 81.31 81 SER A C 1
ATOM 636 O O . SER A 1 81 ? -1.999 11.217 9.008 1.00 81.31 81 SER A O 1
ATOM 638 N N . PRO A 1 82 ? -1.300 11.531 11.128 1.00 83.25 82 PRO A N 1
ATOM 639 C CA . PRO A 1 82 ? 0.114 11.591 10.769 1.00 83.25 82 PRO A CA 1
ATOM 640 C C . PRO A 1 82 ? 0.593 10.306 10.079 1.00 83.25 82 PRO A C 1
ATOM 642 O O . PRO A 1 82 ? 1.320 10.402 9.090 1.00 83.25 82 PRO A O 1
ATOM 645 N N . GLU A 1 83 ? 0.120 9.128 10.503 1.00 82.56 83 GLU A N 1
ATOM 646 C CA . GLU A 1 83 ? 0.428 7.854 9.837 1.00 82.56 83 GLU A CA 1
ATOM 647 C C . GLU A 1 83 ? -0.082 7.833 8.392 1.00 82.56 83 GLU A C 1
ATOM 649 O O . GLU A 1 83 ? 0.651 7.486 7.468 1.00 82.56 83 GLU A O 1
ATOM 654 N N . ILE A 1 84 ? -1.326 8.271 8.177 1.00 87.69 84 ILE A N 1
ATOM 655 C CA . ILE A 1 84 ? -1.937 8.329 6.844 1.00 87.69 84 ILE A CA 1
ATOM 656 C C . ILE A 1 84 ? -1.203 9.326 5.947 1.00 87.69 84 ILE A C 1
ATOM 658 O O . ILE A 1 84 ? -0.984 9.051 4.769 1.00 87.69 84 ILE A O 1
ATOM 662 N N . ASN A 1 85 ? -0.800 10.478 6.485 1.00 89.75 85 ASN A N 1
ATOM 663 C CA . ASN A 1 85 ? -0.049 11.474 5.727 1.00 89.75 85 ASN A CA 1
ATOM 664 C C . ASN A 1 85 ? 1.320 10.932 5.290 1.00 89.75 85 ASN A C 1
ATOM 666 O O . ASN A 1 85 ? 1.725 11.128 4.145 1.00 89.75 85 ASN A O 1
ATOM 670 N N . PHE A 1 86 ? 2.006 10.204 6.173 1.00 90.88 86 PHE A N 1
ATOM 671 C CA . PHE A 1 86 ? 3.270 9.552 5.845 1.00 90.8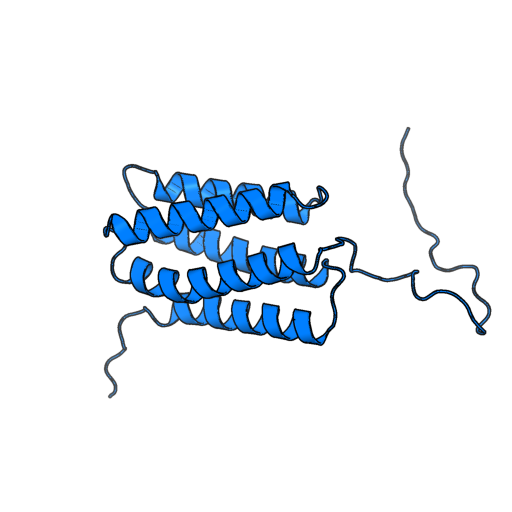8 86 PHE A CA 1
ATOM 672 C C . PHE A 1 86 ? 3.095 8.463 4.776 1.00 90.88 86 PHE A C 1
ATOM 674 O O . PHE A 1 86 ? 3.836 8.444 3.793 1.00 90.88 86 PHE A O 1
ATOM 681 N N . LEU A 1 87 ? 2.063 7.618 4.898 1.00 92.19 87 LEU A N 1
ATOM 682 C CA . LEU A 1 87 ? 1.722 6.615 3.883 1.00 92.19 87 LEU A CA 1
ATOM 683 C C . LEU A 1 87 ? 1.447 7.251 2.516 1.00 92.19 87 LEU A C 1
ATOM 685 O O . LEU A 1 87 ? 1.979 6.787 1.511 1.00 92.19 87 LEU A O 1
ATOM 689 N N . LYS A 1 88 ? 0.671 8.341 2.471 1.00 92.69 88 LYS A N 1
ATOM 690 C CA . LYS A 1 88 ? 0.404 9.083 1.229 1.00 92.69 88 LYS A CA 1
ATOM 691 C C . LYS A 1 88 ? 1.692 9.585 0.586 1.00 92.69 88 LYS A C 1
ATOM 693 O O . LYS A 1 88 ? 1.870 9.408 -0.614 1.00 92.69 88 LYS A O 1
ATOM 698 N N . GLN A 1 89 ? 2.603 10.164 1.370 1.00 93.44 89 GLN A N 1
ATOM 699 C CA . GLN A 1 89 ? 3.890 10.640 0.853 1.00 93.44 89 GLN A CA 1
ATOM 700 C C . GLN A 1 89 ? 4.756 9.500 0.308 1.00 93.44 89 GLN A C 1
ATOM 702 O O . GLN A 1 89 ? 5.338 9.642 -0.766 1.00 93.44 89 GLN A O 1
ATOM 707 N N . LEU A 1 90 ? 4.808 8.359 1.000 1.00 93.25 90 LEU A N 1
ATOM 708 C CA . LEU A 1 90 ? 5.540 7.182 0.530 1.00 93.25 90 LEU A CA 1
ATOM 709 C C . LEU A 1 90 ? 4.950 6.615 -0.762 1.00 93.25 90 LEU A C 1
ATOM 711 O O . LEU A 1 90 ? 5.688 6.363 -1.711 1.00 93.25 90 LEU A O 1
ATOM 715 N N . ILE A 1 91 ? 3.627 6.460 -0.829 1.00 93.12 91 ILE A N 1
ATOM 716 C CA . ILE A 1 91 ? 2.936 5.989 -2.036 1.00 93.12 91 ILE A CA 1
ATOM 717 C C . ILE A 1 91 ? 3.181 6.952 -3.196 1.00 93.12 91 ILE A C 1
ATOM 719 O O . ILE A 1 91 ? 3.490 6.513 -4.300 1.00 93.12 91 ILE A O 1
ATOM 723 N N . GLN A 1 92 ? 3.122 8.260 -2.946 1.00 93.25 92 GLN A N 1
ATOM 724 C CA . GLN A 1 92 ? 3.415 9.267 -3.959 1.00 93.25 92 GLN A CA 1
ATOM 725 C C . GLN A 1 92 ? 4.868 9.181 -4.449 1.00 93.25 92 GLN A C 1
ATOM 727 O O . GLN A 1 92 ? 5.116 9.281 -5.649 1.00 93.25 92 GLN A O 1
ATOM 732 N N . ALA A 1 93 ? 5.832 8.960 -3.551 1.00 93.56 93 ALA A N 1
ATOM 733 C CA . ALA A 1 93 ? 7.233 8.769 -3.924 1.00 93.56 93 ALA A CA 1
ATOM 734 C C . ALA A 1 93 ? 7.429 7.511 -4.787 1.00 93.56 93 ALA A C 1
ATOM 736 O O . ALA A 1 93 ? 8.156 7.552 -5.781 1.00 93.56 93 ALA A O 1
ATOM 737 N N . ILE A 1 94 ? 6.734 6.418 -4.455 1.00 91.50 94 ILE A N 1
ATOM 738 C CA . ILE A 1 94 ? 6.731 5.184 -5.250 1.00 91.50 94 ILE A CA 1
ATOM 739 C C . ILE A 1 94 ? 6.114 5.430 -6.632 1.00 91.50 94 ILE A C 1
ATOM 741 O O . ILE A 1 94 ? 6.705 5.045 -7.638 1.00 91.50 94 ILE A O 1
ATOM 745 N N . LEU A 1 95 ? 4.969 6.112 -6.702 1.00 93.25 95 LEU A N 1
ATOM 746 C CA . LEU A 1 95 ? 4.327 6.486 -7.963 1.00 93.25 95 LEU A CA 1
ATOM 747 C C . LEU A 1 95 ? 5.249 7.336 -8.838 1.00 93.25 95 LEU A C 1
ATOM 749 O O . LEU A 1 95 ? 5.374 7.059 -10.027 1.00 93.25 95 LEU A O 1
ATOM 753 N N . ASN A 1 96 ? 5.942 8.315 -8.254 1.00 92.75 96 ASN A N 1
ATOM 754 C CA . ASN A 1 96 ? 6.895 9.152 -8.978 1.00 92.75 96 ASN A CA 1
ATOM 755 C C . ASN A 1 96 ? 8.073 8.335 -9.531 1.00 92.75 96 ASN A C 1
ATOM 757 O O . ASN A 1 96 ? 8.496 8.578 -10.656 1.00 92.75 96 ASN A O 1
ATOM 761 N N . LEU A 1 97 ? 8.586 7.350 -8.782 1.00 90.88 97 LEU A N 1
ATOM 762 C CA . LEU A 1 97 ? 9.616 6.430 -9.284 1.00 90.88 97 LEU A CA 1
ATOM 763 C C . LEU A 1 97 ? 9.106 5.532 -10.407 1.00 90.88 97 LEU A C 1
ATOM 765 O O . LEU A 1 97 ? 9.823 5.301 -11.376 1.00 90.88 97 LEU A O 1
ATOM 769 N N . LEU A 1 98 ? 7.888 5.008 -10.272 1.00 88.69 98 LEU A N 1
ATOM 770 C CA . LEU A 1 98 ? 7.276 4.200 -11.318 1.00 88.69 98 LEU A CA 1
ATOM 771 C C . LEU A 1 98 ? 7.092 5.054 -12.572 1.00 88.69 98 LEU A C 1
ATOM 773 O O . LEU A 1 98 ? 7.483 4.647 -13.652 1.00 88.69 98 LEU A O 1
ATOM 777 N N . GLN A 1 99 ? 6.592 6.276 -12.461 1.00 88.44 99 GLN A N 1
ATOM 778 C CA . GLN A 1 99 ? 6.397 7.158 -13.615 1.00 88.44 99 GLN A CA 1
ATOM 779 C C . GLN A 1 99 ? 7.701 7.770 -14.155 1.00 88.44 99 GLN A C 1
ATOM 781 O O . GLN A 1 99 ? 7.692 8.359 -15.234 1.00 88.44 99 GLN A O 1
ATOM 786 N N . ALA A 1 100 ? 8.826 7.620 -13.450 1.00 87.50 100 ALA A N 1
ATOM 787 C CA . ALA A 1 100 ? 10.110 8.141 -13.892 1.00 87.50 100 ALA A CA 1
ATOM 788 C C . ALA A 1 100 ? 10.608 7.446 -15.171 1.00 87.50 100 ALA A C 1
ATOM 790 O O . ALA A 1 100 ? 10.391 6.251 -15.398 1.00 87.50 100 ALA A O 1
ATOM 791 N N . SER A 1 101 ? 11.346 8.209 -15.982 1.00 81.19 101 SER A N 1
ATOM 792 C CA . SER A 1 101 ? 11.973 7.741 -17.224 1.00 81.19 101 SER A CA 1
ATOM 793 C C . SER A 1 101 ? 13.012 6.644 -16.975 1.00 81.19 101 SER A C 1
ATOM 795 O O . SER A 1 101 ? 13.170 5.736 -17.783 1.00 81.19 101 SER A O 1
ATOM 797 N N . THR A 1 102 ? 13.708 6.722 -15.840 1.00 82.62 102 THR A N 1
ATOM 798 C CA . THR A 1 102 ? 14.669 5.724 -15.360 1.00 82.62 102 THR A CA 1
ATOM 799 C C . THR A 1 102 ? 14.162 5.135 -14.052 1.00 82.62 102 THR A C 1
ATOM 801 O O . THR A 1 102 ? 14.133 5.827 -13.032 1.00 82.62 102 THR A O 1
ATOM 804 N N . PHE A 1 103 ? 13.766 3.865 -14.084 1.00 84.44 103 PHE A N 1
ATOM 805 C CA . PHE A 1 103 ? 13.301 3.149 -12.902 1.00 84.44 103 PHE A CA 1
ATOM 806 C C . PHE A 1 103 ? 14.488 2.674 -12.051 1.00 84.44 103 PHE A C 1
ATOM 808 O O . PHE A 1 103 ? 15.347 1.933 -12.526 1.00 84.44 103 PHE A O 1
ATOM 815 N N . ASP A 1 104 ? 14.524 3.096 -10.786 1.00 87.12 104 ASP A N 1
ATOM 816 C CA . ASP A 1 104 ? 15.548 2.706 -9.814 1.00 87.12 104 ASP A CA 1
ATOM 817 C C . ASP A 1 104 ? 14.972 1.670 -8.841 1.00 87.12 104 ASP A C 1
ATOM 819 O O . ASP A 1 104 ? 14.239 2.001 -7.901 1.00 87.12 104 ASP A O 1
ATOM 823 N N . LEU A 1 105 ? 15.306 0.399 -9.084 1.00 84.38 105 LEU A N 1
ATOM 824 C CA . LEU A 1 105 ? 14.840 -0.724 -8.273 1.00 84.38 105 LEU A CA 1
ATOM 825 C C . LEU A 1 105 ? 15.293 -0.608 -6.808 1.00 84.38 105 LEU A C 1
ATOM 827 O O . LEU A 1 105 ? 14.528 -0.939 -5.903 1.00 84.38 105 LEU A O 1
ATOM 831 N N . GLY A 1 106 ? 16.505 -0.106 -6.555 1.00 85.94 106 GLY A N 1
ATOM 832 C CA . GLY A 1 106 ? 17.041 0.035 -5.201 1.00 85.94 106 GLY A CA 1
ATOM 833 C C . GLY A 1 106 ? 16.238 1.042 -4.377 1.00 85.94 106 GLY A C 1
ATOM 834 O O . GLY A 1 106 ? 15.850 0.763 -3.236 1.00 85.94 106 GLY A O 1
ATOM 835 N N . LYS A 1 107 ? 15.911 2.195 -4.975 1.00 88.25 107 LYS A N 1
ATOM 836 C CA . LYS A 1 107 ? 15.028 3.183 -4.335 1.00 88.25 107 LYS A CA 1
ATOM 837 C C . LYS A 1 107 ? 13.608 2.660 -4.166 1.00 88.25 107 LYS A C 1
ATOM 839 O O . LYS A 1 107 ? 13.016 2.867 -3.110 1.00 88.25 107 LYS A O 1
ATOM 844 N N . PHE A 1 108 ? 13.074 1.965 -5.168 1.00 88.50 108 PHE A N 1
ATOM 845 C CA . PHE A 1 108 ? 11.739 1.376 -5.099 1.00 88.50 108 PHE A CA 1
ATOM 846 C C . PHE A 1 108 ? 11.609 0.395 -3.923 1.00 88.50 108 PHE A C 1
ATOM 848 O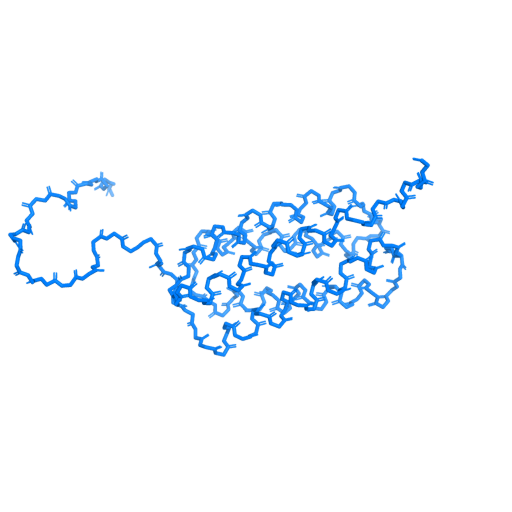 O . PHE A 1 108 ? 10.695 0.531 -3.110 1.00 88.50 108 PHE A O 1
ATOM 855 N N . LEU A 1 109 ? 12.572 -0.519 -3.760 1.00 86.38 109 LEU A N 1
ATOM 856 C CA . LEU A 1 109 ? 12.616 -1.445 -2.624 1.00 86.38 109 LEU A CA 1
ATOM 857 C C . LEU A 1 109 ? 12.747 -0.712 -1.281 1.00 86.38 109 LEU A C 1
ATOM 859 O O . LEU A 1 109 ? 12.065 -1.062 -0.318 1.00 86.38 109 LEU A O 1
ATOM 863 N N . SER A 1 110 ? 13.567 0.339 -1.222 1.00 90.00 110 SER A N 1
ATOM 864 C CA . SER A 1 110 ? 13.739 1.151 -0.008 1.00 90.00 110 SER A CA 1
ATOM 865 C C . SER A 1 110 ? 12.447 1.865 0.407 1.00 90.00 110 SER A C 1
ATOM 867 O O . SER A 1 110 ? 12.142 1.963 1.597 1.00 90.00 110 SER A O 1
ATOM 869 N N . TYR A 1 111 ? 11.663 2.366 -0.553 1.00 91.19 111 TYR A N 1
ATOM 870 C CA . TYR A 1 111 ? 10.359 2.963 -0.260 1.00 91.19 111 TYR A CA 1
ATOM 871 C C . TYR A 1 111 ? 9.308 1.921 0.112 1.00 91.19 111 TYR A C 1
ATOM 873 O O . TYR A 1 111 ? 8.519 2.173 1.017 1.00 91.19 111 TYR A O 1
ATOM 881 N N . LEU A 1 112 ? 9.311 0.746 -0.523 1.00 89.12 112 LEU A N 1
ATOM 882 C CA . LEU A 1 112 ? 8.426 -0.354 -0.142 1.00 89.12 112 LEU A CA 1
ATOM 883 C C . LEU A 1 112 ? 8.664 -0.812 1.294 1.00 89.12 112 LEU A C 1
ATOM 885 O O . LEU A 1 112 ? 7.707 -0.975 2.040 1.00 89.12 112 LEU A O 1
ATOM 889 N N . GLN A 1 113 ? 9.919 -0.963 1.717 1.00 88.00 113 GLN A N 1
ATOM 890 C CA . GLN A 1 113 ? 10.229 -1.322 3.103 1.00 88.00 113 GLN A CA 1
ATOM 891 C C . GLN A 1 113 ? 9.693 -0.285 4.096 1.00 88.00 113 GLN A C 1
ATOM 893 O O . GLN A 1 113 ? 9.077 -0.648 5.100 1.00 88.00 113 GLN A O 1
ATOM 898 N N . GLN A 1 114 ? 9.866 1.005 3.794 1.00 90.94 114 GLN A N 1
ATOM 899 C CA . GLN A 1 114 ? 9.291 2.082 4.603 1.00 90.94 114 GLN A CA 1
ATOM 900 C C . GLN A 1 114 ? 7.762 2.029 4.609 1.00 90.94 114 GLN A C 1
ATOM 902 O O . GLN A 1 114 ? 7.150 2.198 5.663 1.00 90.94 114 GLN A O 1
ATOM 907 N N . LEU A 1 115 ? 7.147 1.737 3.460 1.00 90.50 115 LEU A N 1
ATOM 908 C CA . LEU A 1 115 ? 5.705 1.568 3.337 1.00 90.50 115 LEU A CA 1
ATOM 909 C C . LEU A 1 115 ? 5.218 0.404 4.199 1.00 90.50 115 LEU A C 1
ATOM 911 O O . LEU A 1 115 ? 4.243 0.567 4.918 1.00 90.50 115 LEU A O 1
ATOM 915 N N . PHE A 1 116 ? 5.908 -0.738 4.190 1.00 87.75 116 PHE A N 1
ATOM 916 C CA . PHE A 1 116 ? 5.550 -1.906 4.997 1.00 87.75 116 PHE A CA 1
ATOM 917 C C . PHE A 1 116 ? 5.658 -1.624 6.495 1.00 87.75 116 PHE A C 1
ATOM 919 O O . PHE A 1 116 ? 4.766 -1.995 7.256 1.00 87.75 116 PHE A O 1
ATOM 926 N N . SER A 1 117 ? 6.707 -0.915 6.917 1.00 89.44 117 SER A N 1
ATOM 927 C CA . SER A 1 117 ? 6.852 -0.496 8.311 1.00 89.44 117 SER A CA 1
ATO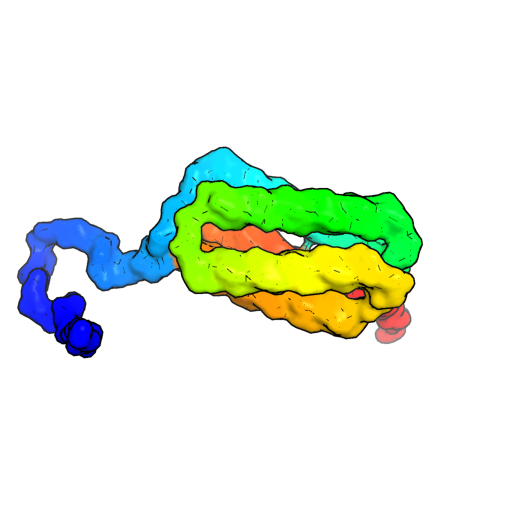M 928 C C . SER A 1 117 ? 5.740 0.472 8.725 1.00 89.44 117 SER A C 1
ATOM 930 O O . SER A 1 117 ? 5.155 0.318 9.795 1.00 89.44 117 SER A O 1
ATOM 932 N N . ALA A 1 118 ? 5.413 1.444 7.872 1.00 89.88 118 ALA A N 1
ATOM 933 C CA . ALA A 1 118 ? 4.329 2.390 8.118 1.00 89.88 118 ALA A CA 1
ATOM 934 C C . ALA A 1 118 ? 2.950 1.714 8.113 1.00 89.88 118 ALA A C 1
ATOM 936 O O . ALA A 1 118 ? 2.096 2.062 8.923 1.00 89.88 118 ALA A O 1
ATOM 937 N N . LEU A 1 119 ? 2.742 0.729 7.234 1.00 89.06 119 LEU A N 1
ATOM 938 C CA . LEU A 1 119 ? 1.537 -0.098 7.165 1.00 89.06 119 LEU A CA 1
ATOM 939 C C . LEU A 1 119 ? 1.332 -0.883 8.454 1.00 89.06 119 LEU A C 1
ATOM 941 O O . LEU A 1 119 ? 0.221 -0.895 8.969 1.00 89.06 119 LEU A O 1
ATOM 945 N N . ALA A 1 120 ? 2.392 -1.490 8.997 1.00 88.75 120 ALA A N 1
ATOM 946 C CA . ALA A 1 120 ? 2.317 -2.189 10.275 1.00 88.75 120 ALA A CA 1
ATOM 947 C C . ALA A 1 120 ? 1.805 -1.250 11.374 1.00 88.75 120 ALA A C 1
ATOM 949 O O . ALA A 1 120 ? 0.802 -1.556 12.015 1.00 88.75 120 ALA A O 1
ATOM 950 N N . SER A 1 121 ? 2.442 -0.084 11.542 1.00 87.00 121 SER A N 1
ATOM 951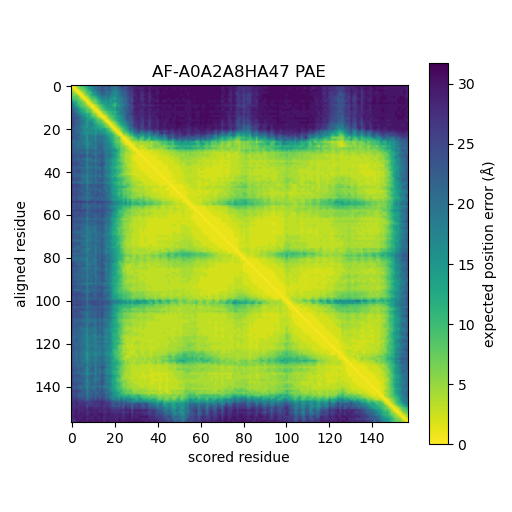 C CA . SER A 1 121 ? 2.007 0.929 12.512 1.00 87.00 121 SER A CA 1
ATOM 952 C C . SER A 1 121 ? 0.565 1.372 12.267 1.00 87.00 121 SER A C 1
ATOM 954 O O . SER A 1 121 ? -0.228 1.411 13.200 1.00 87.00 121 SER A O 1
ATOM 956 N N . PHE A 1 122 ? 0.200 1.622 11.010 1.00 88.31 122 PHE A N 1
ATOM 957 C CA . PHE A 1 122 ? -1.155 2.002 10.631 1.00 88.31 122 PHE A CA 1
ATOM 958 C C . PHE A 1 122 ? -2.191 0.934 11.003 1.00 88.31 122 PHE A C 1
ATOM 960 O O . PHE A 1 122 ? -3.233 1.283 11.546 1.00 88.31 122 PHE A O 1
ATOM 967 N N . PHE A 1 123 ? -1.910 -0.355 10.788 1.00 88.31 123 PHE A N 1
ATOM 968 C CA . PHE A 1 123 ? -2.829 -1.433 11.166 1.00 88.31 123 PHE A CA 1
ATOM 969 C C . PHE A 1 123 ? -3.076 -1.488 12.674 1.00 88.31 123 PHE A C 1
ATOM 971 O O . PHE A 1 123 ? -4.211 -1.706 13.088 1.00 88.31 123 PHE A O 1
ATOM 978 N N . PHE A 1 124 ? -2.051 -1.238 13.493 1.00 84.44 124 PHE A N 1
ATOM 979 C CA . PHE A 1 124 ? -2.216 -1.135 14.947 1.00 84.44 124 PHE A CA 1
ATOM 980 C C . PHE A 1 124 ? -3.016 0.105 15.381 1.00 84.44 124 PHE A C 1
ATOM 982 O O . PHE A 1 124 ? -3.629 0.079 16.448 1.00 84.44 124 PHE A O 1
ATOM 989 N N . SER A 1 125 ? -3.048 1.159 14.559 1.00 85.06 125 SER A N 1
ATOM 990 C CA . SER A 1 125 ? -3.859 2.364 14.785 1.00 85.06 125 SER A CA 1
ATOM 991 C C . SER A 1 125 ? -5.313 2.229 14.303 1.00 85.06 125 SER A C 1
ATOM 993 O O . SER A 1 125 ? -6.147 3.063 14.665 1.00 85.06 125 SER A O 1
ATOM 995 N N . LEU A 1 126 ? -5.653 1.211 13.503 1.00 84.56 126 LEU A N 1
ATOM 996 C CA . LEU A 1 126 ? -7.018 0.977 13.014 1.00 84.56 126 LEU A CA 1
ATOM 997 C C . LEU A 1 126 ? -7.925 0.412 14.114 1.00 84.56 126 LEU A C 1
ATOM 999 O O . LEU A 1 126 ? -7.554 -0.538 14.798 1.00 84.56 126 LEU A O 1
ATOM 1003 N N . ILE A 1 127 ? -9.145 0.939 14.229 1.00 84.75 127 ILE A N 1
ATOM 1004 C CA . ILE A 1 127 ? -10.195 0.386 15.099 1.00 84.75 127 ILE A CA 1
ATOM 1005 C C . ILE A 1 127 ? -10.825 -0.816 14.383 1.00 84.75 127 ILE A C 1
ATOM 1007 O O . ILE A 1 127 ? -11.746 -0.656 13.582 1.00 84.75 127 ILE A O 1
ATOM 1011 N N . ILE A 1 128 ? -10.278 -2.009 14.625 1.00 83.44 128 ILE A N 1
ATOM 1012 C CA . ILE A 1 128 ? -10.684 -3.276 13.996 1.00 83.44 128 ILE A CA 1
ATOM 1013 C C . ILE A 1 128 ? -10.600 -4.446 14.978 1.00 83.44 128 ILE A C 1
ATOM 1015 O O . ILE A 1 128 ? -9.814 -4.421 15.928 1.00 83.44 128 ILE A O 1
ATOM 1019 N N . ASP A 1 129 ? -11.350 -5.510 14.684 1.00 84.31 129 ASP A N 1
ATOM 1020 C CA . ASP A 1 129 ? -11.261 -6.776 15.407 1.00 84.31 129 ASP A CA 1
ATOM 1021 C C . ASP A 1 129 ? -9.848 -7.385 15.368 1.00 84.31 129 ASP A C 1
ATOM 1023 O O . ASP A 1 129 ? -9.166 -7.342 14.333 1.00 84.31 129 ASP A O 1
ATOM 1027 N N . PRO A 1 130 ? -9.420 -8.062 16.448 1.00 80.69 130 PRO A N 1
ATOM 1028 C CA . PRO A 1 130 ? -8.110 -8.705 16.514 1.00 80.69 130 PRO A CA 1
ATOM 1029 C C . PRO A 1 130 ? -7.915 -9.779 15.431 1.00 80.69 130 PRO A C 1
ATOM 1031 O O . PRO A 1 130 ? -6.801 -9.954 14.939 1.00 80.69 130 PRO A O 1
ATOM 1034 N N . ALA A 1 131 ? -8.982 -10.463 15.000 1.00 87.38 131 ALA A N 1
ATOM 1035 C CA . ALA A 1 131 ? -8.926 -11.421 13.891 1.00 87.38 131 ALA A CA 1
ATOM 1036 C C . ALA A 1 131 ? -8.585 -10.743 12.551 1.00 87.38 131 ALA A C 1
ATOM 1038 O O . ALA A 1 131 ? -7.768 -11.248 11.777 1.00 87.38 131 ALA A O 1
ATOM 1039 N N . THR A 1 132 ? -9.162 -9.566 12.303 1.00 87.81 132 THR A N 1
ATOM 1040 C CA . THR A 1 132 ? -8.877 -8.745 11.122 1.00 87.81 132 THR A CA 1
ATOM 1041 C C . THR A 1 132 ? -7.443 -8.229 11.151 1.00 87.81 132 THR A C 1
ATOM 1043 O O . THR A 1 132 ? -6.742 -8.306 10.143 1.00 87.81 132 THR A O 1
ATOM 1046 N N . LEU A 1 133 ? -6.977 -7.751 12.308 1.00 87.75 133 LEU A N 1
ATOM 1047 C CA . LEU A 1 133 ? -5.595 -7.302 12.474 1.00 87.75 133 LEU A CA 1
ATOM 1048 C C . LEU A 1 133 ? -4.606 -8.431 12.152 1.00 87.75 133 LEU A C 1
ATOM 1050 O O . LEU A 1 133 ? -3.662 -8.229 11.392 1.00 87.75 133 LEU A O 1
ATOM 1054 N N . GLN A 1 134 ? -4.851 -9.636 12.673 1.00 89.81 134 GLN A N 1
ATOM 1055 C CA . GLN A 1 134 ? -4.038 -10.819 12.376 1.00 89.81 134 GLN A CA 1
ATOM 1056 C C . GLN A 1 134 ? -4.002 -11.127 10.875 1.00 89.81 134 GLN A C 1
ATOM 1058 O O . GLN A 1 134 ? -2.931 -11.401 10.335 1.00 89.81 134 GLN A O 1
ATOM 1063 N N . LEU A 1 135 ? -5.140 -11.038 10.179 1.00 91.31 135 LEU A N 1
ATOM 1064 C CA . LEU A 1 135 ? -5.190 -11.216 8.728 1.00 91.31 135 LEU A CA 1
ATOM 1065 C C . LEU A 1 135 ? -4.329 -10.174 7.996 1.00 91.31 135 LEU A C 1
ATOM 1067 O O . LEU A 1 135 ? -3.527 -10.546 7.142 1.00 91.31 135 LEU A O 1
ATOM 1071 N N . LEU A 1 136 ? -4.445 -8.892 8.352 1.00 91.25 136 LEU A N 1
ATOM 1072 C CA . LEU A 1 136 ? -3.651 -7.814 7.750 1.00 91.25 136 LEU A CA 1
ATOM 1073 C C . LEU A 1 136 ? -2.146 -8.012 7.979 1.00 91.25 136 LEU A C 1
ATOM 1075 O O . LEU A 1 136 ? -1.356 -7.874 7.047 1.00 91.25 136 LEU A O 1
ATOM 1079 N N . LEU A 1 137 ? -1.743 -8.397 9.193 1.00 90.69 137 LEU A N 1
ATOM 1080 C CA . LEU A 1 137 ? -0.345 -8.697 9.516 1.00 90.69 137 LEU A CA 1
ATOM 1081 C C . LEU A 1 137 ? 0.170 -9.920 8.748 1.00 90.69 137 LEU A C 1
ATOM 1083 O O . LEU A 1 137 ? 1.304 -9.910 8.264 1.00 90.69 137 LEU A O 1
ATOM 1087 N N . LYS A 1 138 ? -0.657 -10.958 8.570 1.00 90.31 138 LYS A N 1
ATOM 1088 C CA . LYS A 1 138 ? -0.307 -12.100 7.714 1.00 90.31 138 LYS A CA 1
ATOM 1089 C C . LYS A 1 138 ? -0.088 -11.670 6.266 1.00 90.31 138 LYS A C 1
ATOM 1091 O O . LYS A 1 138 ? 0.937 -12.037 5.696 1.00 90.31 138 LYS A O 1
ATOM 1096 N N . LEU A 1 139 ? -0.984 -10.857 5.706 1.00 90.88 139 LEU A N 1
ATOM 1097 C CA . LEU A 1 139 ? -0.836 -10.312 4.352 1.00 90.88 139 LEU A CA 1
ATOM 1098 C C . LEU A 1 139 ? 0.440 -9.473 4.225 1.00 90.88 139 LEU A C 1
ATOM 1100 O O . LEU A 1 139 ? 1.189 -9.636 3.269 1.00 90.88 139 LEU A O 1
ATOM 1104 N N . LEU A 1 140 ? 0.744 -8.635 5.218 1.00 88.69 140 LEU A N 1
ATOM 1105 C CA . LEU A 1 140 ? 1.978 -7.849 5.241 1.00 88.69 140 LEU A CA 1
ATOM 1106 C C . LEU A 1 140 ? 3.220 -8.745 5.243 1.00 88.69 140 LEU A C 1
ATOM 1108 O O . LEU A 1 140 ? 4.168 -8.501 4.503 1.00 88.69 140 LEU A O 1
ATOM 1112 N N . THR A 1 141 ? 3.198 -9.814 6.036 1.00 87.19 141 THR A N 1
ATOM 1113 C CA . THR A 1 141 ? 4.309 -10.771 6.112 1.00 87.19 141 THR A CA 1
ATOM 1114 C C . THR A 1 141 ? 4.496 -11.505 4.783 1.00 87.19 141 THR A C 1
ATOM 1116 O O . THR A 1 141 ? 5.624 -11.681 4.329 1.00 87.19 141 THR A O 1
ATOM 1119 N N . GLN A 1 142 ? 3.398 -11.885 4.120 1.00 87.06 142 GLN A N 1
ATOM 1120 C CA . GLN A 1 142 ? 3.429 -12.475 2.780 1.00 87.06 142 GLN A CA 1
ATOM 1121 C C . GLN A 1 142 ? 3.945 -11.494 1.730 1.00 87.06 142 GLN A C 1
ATOM 1123 O O . GLN A 1 142 ? 4.707 -11.897 0.863 1.00 87.06 142 GLN A O 1
ATOM 1128 N N . LEU A 1 143 ? 3.567 -10.221 1.815 1.00 83.50 143 LEU A N 1
ATOM 1129 C CA . LEU A 1 143 ? 4.011 -9.172 0.904 1.00 83.50 143 LEU A CA 1
ATOM 1130 C C . LEU A 1 143 ? 5.514 -8.918 1.027 1.00 83.50 143 LEU A C 1
ATOM 1132 O O . LEU A 1 143 ? 6.215 -8.862 0.018 1.00 83.50 143 LEU A O 1
ATOM 1136 N N . ILE A 1 144 ? 6.011 -8.830 2.265 1.00 80.69 144 ILE A N 1
ATOM 1137 C CA . ILE A 1 144 ? 7.446 -8.755 2.544 1.00 80.69 144 ILE A CA 1
ATOM 1138 C C . ILE A 1 144 ? 8.116 -10.000 1.959 1.00 80.69 144 ILE A C 1
ATOM 1140 O O . ILE A 1 144 ? 8.996 -9.856 1.121 1.00 80.69 144 ILE A O 1
ATOM 1144 N N . GLY A 1 145 ? 7.639 -11.204 2.300 1.00 74.88 145 GLY A N 1
ATOM 1145 C CA . GLY A 1 145 ? 8.141 -12.480 1.776 1.00 74.88 145 GLY A CA 1
ATOM 1146 C C . GLY A 1 145 ? 8.190 -12.551 0.244 1.00 74.88 145 GLY A C 1
ATOM 1147 O O . GLY A 1 145 ? 9.205 -12.935 -0.329 1.00 74.88 145 GLY A O 1
ATOM 1148 N N . ALA A 1 146 ? 7.131 -12.117 -0.434 1.00 69.31 146 ALA A N 1
ATOM 1149 C CA . ALA A 1 146 ? 7.051 -12.092 -1.891 1.00 69.31 146 ALA A CA 1
ATOM 1150 C C . ALA A 1 146 ? 8.088 -11.145 -2.517 1.00 69.31 146 ALA A C 1
ATOM 1152 O O . ALA A 1 146 ? 8.594 -11.432 -3.596 1.00 69.31 146 ALA A O 1
ATOM 1153 N N . GLY A 1 147 ? 8.436 -10.050 -1.832 1.00 60.47 147 GLY A N 1
ATOM 1154 C CA . GLY A 1 147 ? 9.460 -9.106 -2.281 1.00 60.47 147 GLY A CA 1
ATOM 1155 C C . GLY A 1 147 ? 10.908 -9.584 -2.100 1.00 60.47 147 GLY A C 1
ATOM 1156 O O . GLY A 1 147 ? 11.783 -9.139 -2.838 1.00 60.47 147 GLY A O 1
ATOM 1157 N N . ILE A 1 148 ? 11.178 -10.480 -1.139 1.00 53.03 148 ILE A N 1
ATOM 1158 C CA . ILE A 1 148 ? 12.530 -11.013 -0.850 1.00 53.03 148 ILE A CA 1
ATOM 1159 C C . ILE A 1 148 ? 12.830 -12.344 -1.555 1.00 53.03 148 ILE A C 1
ATOM 1161 O O . ILE A 1 148 ? 13.991 -12.615 -1.853 1.00 53.03 148 ILE A O 1
ATOM 1165 N N . ILE A 1 149 ? 11.821 -13.172 -1.848 1.00 47.47 149 ILE A N 1
ATOM 1166 C CA . ILE A 1 149 ? 12.028 -14.517 -2.427 1.00 47.47 149 ILE A CA 1
ATOM 1167 C C . ILE A 1 149 ? 12.308 -14.469 -3.945 1.00 47.47 149 ILE A C 1
ATOM 1169 O O . ILE A 1 149 ? 12.782 -15.444 -4.514 1.00 47.47 149 ILE A O 1
ATOM 1173 N N . SER A 1 150 ? 12.116 -13.323 -4.604 1.00 45.56 150 SER A N 1
ATOM 1174 C CA . SER A 1 150 ? 12.511 -13.107 -6.006 1.00 45.56 150 SER A CA 1
ATOM 1175 C C . SER A 1 150 ? 13.997 -12.756 -6.206 1.00 45.56 150 SER A C 1
ATOM 1177 O O . SER A 1 150 ? 14.393 -12.390 -7.311 1.00 45.56 150 SER A O 1
ATOM 1179 N N . GLY A 1 151 ? 14.844 -12.882 -5.175 1.00 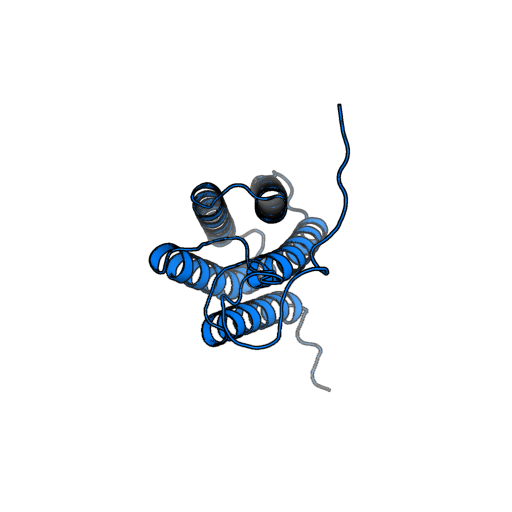43.06 151 GLY A N 1
ATOM 1180 C CA . GLY A 1 151 ? 16.280 -13.089 -5.403 1.00 43.06 151 GLY A CA 1
ATOM 1181 C C . GLY A 1 151 ? 16.492 -14.394 -6.186 1.00 43.06 151 GLY A C 1
ATOM 1182 O O . GLY A 1 151 ? 15.685 -15.311 -6.021 1.00 43.06 151 GLY A O 1
ATOM 1183 N N . PRO A 1 152 ? 17.514 -14.497 -7.062 1.00 39.09 152 PRO A N 1
ATOM 1184 C CA . PRO A 1 152 ? 17.696 -15.675 -7.909 1.00 39.09 152 PRO A CA 1
ATOM 1185 C C . PRO A 1 152 ? 17.637 -16.933 -7.036 1.00 39.09 152 PRO A C 1
ATOM 1187 O O . PRO A 1 152 ? 18.248 -16.916 -5.962 1.00 39.09 152 PRO A O 1
ATOM 1190 N N . PRO A 1 153 ? 16.906 -17.994 -7.434 1.00 45.84 153 PRO A N 1
ATOM 1191 C CA . PRO A 1 153 ? 16.922 -19.234 -6.680 1.00 45.84 153 PRO A CA 1
ATOM 1192 C C . PRO A 1 153 ? 18.384 -19.657 -6.565 1.00 45.84 153 PRO A C 1
ATOM 1194 O O . PRO A 1 153 ? 19.032 -19.960 -7.568 1.00 45.84 153 PRO A O 1
ATOM 1197 N N . GLY A 1 154 ? 18.931 -19.575 -5.350 1.00 37.69 154 GLY A N 1
ATOM 1198 C CA . GLY A 1 154 ? 20.267 -20.077 -5.075 1.00 37.69 154 GLY A CA 1
ATOM 1199 C C . GLY A 1 154 ? 20.308 -21.531 -5.539 1.00 37.69 154 GLY A C 1
ATOM 1200 O O . GLY A 1 154 ? 19.328 -22.249 -5.301 1.00 37.69 154 GLY A O 1
ATOM 1201 N N . PRO A 1 155 ? 21.367 -21.964 -6.248 1.00 42.12 155 PRO A N 1
ATOM 1202 C CA . PRO A 1 155 ? 21.453 -23.339 -6.703 1.00 42.12 155 PRO A CA 1
ATOM 1203 C C . PRO A 1 155 ? 21.311 -24.232 -5.476 1.00 42.12 155 PRO A C 1
ATOM 1205 O O . PRO A 1 155 ? 22.074 -24.115 -4.520 1.00 42.12 155 PRO A O 1
ATOM 1208 N N . THR A 1 156 ? 20.277 -25.066 -5.474 1.00 44.56 156 THR A N 1
ATOM 1209 C CA . THR A 1 156 ? 20.127 -26.106 -4.467 1.00 44.56 156 THR A CA 1
ATOM 1210 C C . THR A 1 156 ? 21.305 -27.054 -4.671 1.00 44.56 156 THR A C 1
ATOM 1212 O O . THR A 1 156 ? 21.390 -27.709 -5.710 1.00 44.56 156 THR A O 1
ATOM 1215 N N . GLY A 1 157 ? 22.249 -27.037 -3.734 1.00 34.56 157 GLY A N 1
ATOM 1216 C CA . GLY A 1 157 ? 23.435 -27.886 -3.689 1.00 34.56 157 GLY A CA 1
ATOM 1217 C C . GLY A 1 157 ? 23.620 -28.420 -2.285 1.00 34.56 157 GLY A C 1
ATOM 1218 O O . GLY A 1 157 ? 23.363 -27.640 -1.339 1.00 34.56 157 GLY A O 1
#

pLDDT: mean 77.93, std 18.98, range [34.56, 94.88]

Solvent-accessible surface area (backbone atoms only — not comparable to full-atom values): 9470 Å² total; per-residue (Å²): 137,88,80,89,79,90,77,96,78,84,86,80,78,98,69,86,83,78,96,69,91,76,62,71,40,76,41,77,64,53,71,69,59,50,52,49,49,53,50,52,51,52,51,44,41,61,46,48,37,55,27,73,76,42,71,83,38,67,65,54,49,49,52,49,48,54,50,48,50,52,51,46,50,54,58,67,76,40,81,90,42,74,64,55,54,52,49,44,53,44,48,49,53,48,45,51,42,68,73,36,96,71,70,53,64,70,60,48,52,56,45,48,53,52,44,52,56,50,47,54,56,43,55,61,24,36,53,68,57,70,70,56,48,52,51,54,53,51,50,51,51,49,36,53,48,36,66,60,65,70,51,78,81,69,80,90,124

Foldseek 3Di:
DDDDDDDLPDDDDDDDDDPPSDQLADWEDDPVLLVLVLVLLVLLLVLQLVCVLPVPDPVSLVSLLVSLVSVLVSLVVTDDDPLSVVLNVLSVVLNCLSPDPDRDPVVNVVSVVVNLVSQLSVLSNHPDDPVSSVSSVVSSVSSVVSNPVSPPPDPPD

Secondary structure (DSSP, 8-state):
-------SSS---SS---S-SS----EE--HHHHHHHHHHHHHHHHHHHHHHH-TT-HHHHHHHHHHHHHHHHHHHSSPP-HHHHHHHHHHHHHHHHHHSSS--HHHHHHHHHHHHHHHHHHHHHEE--HHHHHHHHHHHHHHHHHHHTTS------